Protein AF-A0A3S9XJT7-F1 (afdb_monomer_lite)

Structure (mmCIF, N/CA/C/O backbone):
data_AF-A0A3S9XJT7-F1
#
_entry.id   AF-A0A3S9XJT7-F1
#
loop_
_atom_site.group_PDB
_atom_site.id
_atom_site.type_symbol
_atom_site.label_atom_id
_atom_site.label_alt_id
_atom_site.label_comp_id
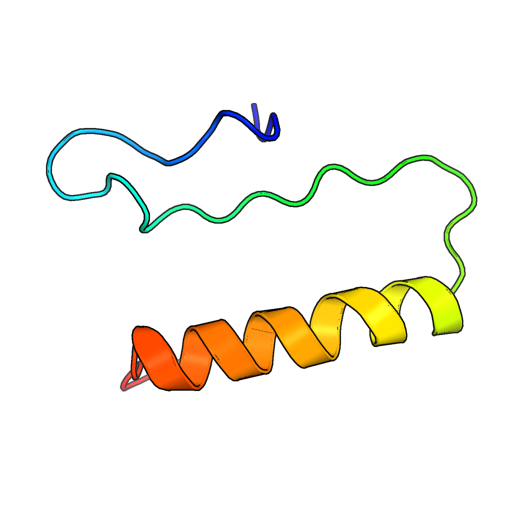_atom_site.label_asym_id
_atom_site.label_entity_id
_atom_site.label_seq_id
_atom_site.pdbx_PDB_ins_code
_atom_site.Cartn_x
_atom_site.Cartn_y
_atom_site.Cartn_z
_atom_site.occupancy
_atom_site.B_iso_or_equiv
_atom_site.auth_seq_id
_atom_site.auth_comp_id
_atom_site.auth_asym_id
_atom_site.auth_atom_id
_atom_site.pdbx_PDB_model_num
ATOM 1 N N . THR A 1 1 ? -13.429 -4.168 -8.728 1.00 63.09 1 THR A N 1
ATOM 2 C CA . THR A 1 1 ? -12.994 -4.132 -7.315 1.00 63.09 1 THR A CA 1
ATOM 3 C C . THR A 1 1 ? -11.631 -3.465 -7.276 1.00 63.09 1 THR A C 1
ATOM 5 O O . THR A 1 1 ? -10.938 -3.554 -8.285 1.00 63.09 1 THR A O 1
ATOM 8 N N . GLY A 1 2 ? -11.279 -2.736 -6.212 1.00 72.94 2 GLY A N 1
ATOM 9 C CA . GLY A 1 2 ? -10.010 -1.986 -6.162 1.00 72.94 2 GLY A CA 1
ATOM 10 C C . GLY A 1 2 ? -10.016 -0.623 -6.875 1.00 72.94 2 GLY A C 1
ATOM 11 O O . GLY A 1 2 ? -8.976 -0.160 -7.334 1.00 72.94 2 GLY A O 1
ATOM 12 N N . ASP A 1 3 ? -11.186 0.018 -6.993 1.00 82.38 3 ASP A N 1
ATOM 13 C CA . ASP A 1 3 ? -11.270 1.434 -7.390 1.00 82.38 3 ASP A CA 1
ATOM 14 C C . ASP A 1 3 ? -10.641 2.309 -6.288 1.00 82.38 3 ASP A C 1
ATOM 16 O O . ASP A 1 3 ? -10.618 1.925 -5.121 1.00 82.38 3 ASP A O 1
ATOM 20 N N . LEU A 1 4 ? -10.188 3.515 -6.627 1.00 77.50 4 LEU A N 1
ATOM 21 C CA . LEU A 1 4 ? -9.729 4.522 -5.666 1.00 77.50 4 LEU A CA 1
ATOM 22 C C . LEU A 1 4 ? -10.733 4.767 -4.520 1.00 77.50 4 LEU A C 1
ATOM 24 O O . LEU A 1 4 ? -10.349 5.130 -3.410 1.00 77.50 4 LEU A O 1
ATOM 28 N N . ARG A 1 5 ? -12.033 4.593 -4.781 1.00 82.81 5 ARG A N 1
ATOM 29 C CA . ARG A 1 5 ? -13.103 4.768 -3.781 1.00 82.81 5 ARG A CA 1
ATOM 30 C C . ARG A 1 5 ? -13.354 3.535 -2.915 1.00 82.81 5 ARG A C 1
ATOM 32 O O . ARG A 1 5 ? -14.168 3.599 -1.992 1.00 82.81 5 ARG A O 1
ATOM 39 N N . ASP A 1 6 ? -12.687 2.427 -3.207 1.00 85.62 6 ASP A N 1
ATOM 40 C CA . ASP A 1 6 ? -12.782 1.191 -2.448 1.00 85.62 6 ASP A CA 1
ATOM 41 C C . ASP A 1 6 ? -11.919 1.305 -1.183 1.00 85.62 6 ASP A C 1
ATOM 43 O O . ASP A 1 6 ? -10.721 1.036 -1.189 1.00 85.62 6 ASP A O 1
ATOM 47 N N . ILE A 1 7 ? -12.530 1.789 -0.100 1.00 88.25 7 ILE A N 1
ATOM 48 C CA . ILE A 1 7 ? -11.858 2.071 1.181 1.00 88.25 7 ILE A CA 1
ATOM 49 C C . ILE A 1 7 ? -12.278 1.106 2.298 1.00 88.25 7 ILE A C 1
ATOM 51 O O . ILE A 1 7 ? -12.052 1.384 3.475 1.00 88.25 7 ILE A O 1
ATOM 55 N N . GLY A 1 8 ? -12.937 -0.005 1.963 1.00 89.06 8 GLY A N 1
ATOM 56 C CA . GLY A 1 8 ? -13.529 -0.922 2.940 1.00 89.06 8 GLY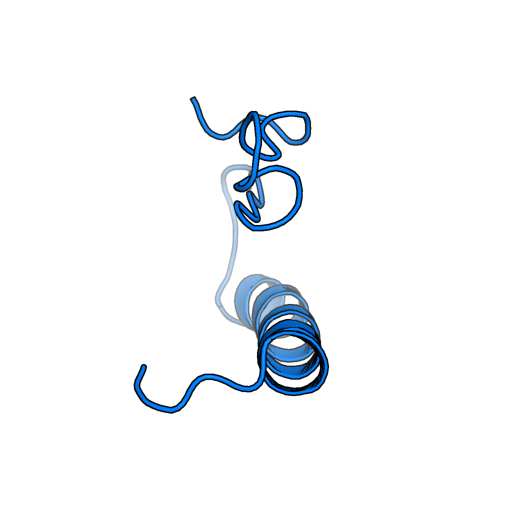 A CA 1
ATOM 57 C C . GLY A 1 8 ? -14.842 -0.409 3.550 1.00 89.06 8 GLY A C 1
ATOM 58 O O . GLY A 1 8 ? -15.319 0.690 3.258 1.00 89.06 8 GLY A O 1
ATOM 59 N N . ALA A 1 9 ? -15.458 -1.224 4.411 1.00 90.19 9 ALA A N 1
ATOM 60 C CA . ALA A 1 9 ? -16.774 -0.954 4.994 1.00 90.19 9 ALA A CA 1
ATOM 61 C C . ALA A 1 9 ? -16.823 -1.247 6.503 1.00 90.19 9 ALA A C 1
ATOM 63 O O . ALA A 1 9 ? -16.039 -2.033 7.038 1.00 90.19 9 ALA A O 1
ATOM 64 N N . GLY A 1 10 ? -17.773 -0.618 7.203 1.00 91.00 10 GLY A N 1
ATOM 65 C CA . GLY A 1 10 ? -17.963 -0.798 8.645 1.00 91.00 10 GLY A CA 1
ATOM 66 C C . GLY A 1 10 ? -16.703 -0.451 9.444 1.00 91.00 10 GLY A C 1
ATOM 67 O O . GLY A 1 10 ? -16.078 0.580 9.206 1.00 91.00 10 GLY A O 1
ATOM 68 N N . LYS A 1 11 ? -16.306 -1.329 10.373 1.00 88.19 11 LYS A N 1
ATOM 69 C CA . LYS A 1 11 ? -15.060 -1.177 11.151 1.00 88.19 11 LYS A CA 1
ATOM 70 C C . LYS A 1 11 ? -13.788 -1.254 10.295 1.00 88.19 11 LYS A C 1
ATOM 72 O O . LYS A 1 11 ? -12.751 -0.787 10.742 1.00 88.19 11 LYS A O 1
ATOM 77 N N . GLY A 1 12 ? -13.871 -1.821 9.090 1.00 87.06 12 GLY A N 1
ATOM 78 C CA . GLY A 1 12 ? -12.761 -1.902 8.139 1.00 87.06 12 GLY A CA 1
ATOM 79 C C . GLY A 1 12 ? -12.647 -0.690 7.212 1.00 87.06 12 GLY A C 1
ATOM 80 O O . GLY A 1 12 ? -11.814 -0.694 6.311 1.00 87.06 12 GLY A O 1
ATOM 81 N N . LYS A 1 13 ? -13.479 0.346 7.391 1.00 89.69 13 LYS A N 1
ATOM 82 C CA . LYS A 1 13 ? -13.373 1.580 6.606 1.00 89.69 13 LYS A CA 1
ATOM 83 C C . LYS A 1 13 ? -12.027 2.259 6.888 1.00 89.69 13 LYS A C 1
ATOM 85 O O . LYS A 1 13 ? -11.686 2.463 8.048 1.00 89.69 13 LYS A O 1
ATOM 90 N N . TYR A 1 14 ? -11.315 2.627 5.826 1.00 87.69 14 TYR A N 1
ATOM 91 C CA . TYR A 1 14 ? -9.937 3.141 5.808 1.00 87.69 14 TYR A CA 1
ATOM 92 C C . TYR A 1 14 ? -8.835 2.113 6.104 1.00 87.69 14 TYR A C 1
ATOM 94 O O . TYR A 1 14 ? -7.667 2.484 6.144 1.00 87.69 14 TYR A O 1
ATOM 102 N N . TYR A 1 15 ? -9.185 0.831 6.244 1.00 85.69 15 TYR A N 1
ATOM 103 C CA . TYR A 1 15 ? -8.219 -0.265 6.397 1.00 85.69 15 TYR A CA 1
ATOM 104 C C . TYR A 1 15 ? -8.039 -1.085 5.111 1.00 85.69 15 TYR A C 1
ATOM 106 O O . TYR A 1 15 ? -7.297 -2.061 5.104 1.00 85.69 15 TYR A O 1
ATOM 114 N N . ALA A 1 16 ? -8.693 -0.687 4.017 1.00 87.06 16 ALA A N 1
ATOM 115 C CA . ALA A 1 16 ? -8.395 -1.169 2.675 1.00 87.06 16 ALA A CA 1
ATOM 116 C C . ALA A 1 16 ? -7.803 -0.011 1.864 1.00 87.06 16 ALA A C 1
ATOM 118 O O . ALA A 1 16 ? -8.472 1.000 1.648 1.00 87.06 16 ALA A O 1
ATOM 119 N N . VAL A 1 17 ? -6.542 -0.150 1.458 1.00 84.88 17 VAL A N 1
ATOM 120 C CA . VAL A 1 17 ? -5.828 0.828 0.631 1.00 84.88 17 VAL A CA 1
ATOM 121 C C . VAL A 1 17 ? -5.690 0.239 -0.767 1.00 84.88 17 VAL A C 1
ATOM 123 O O . VAL A 1 17 ? -5.081 -0.814 -0.932 1.00 84.88 17 VAL A O 1
ATOM 126 N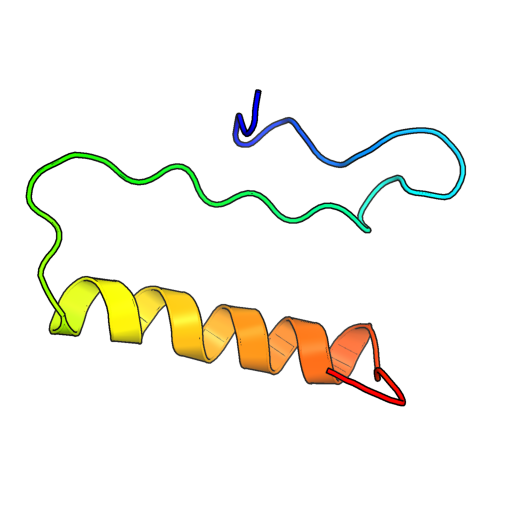 N . ASN A 1 18 ? -6.263 0.913 -1.764 1.00 87.25 18 ASN A N 1
ATOM 127 C CA . ASN A 1 18 ? -6.209 0.507 -3.166 1.00 87.25 18 ASN A CA 1
ATOM 128 C C . A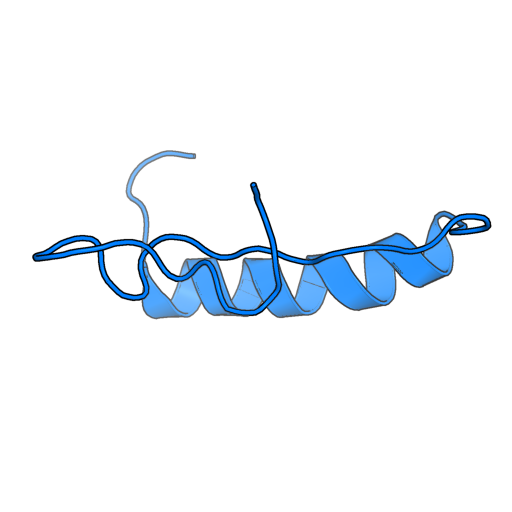SN A 1 18 ? -5.492 1.574 -3.994 1.00 87.25 18 ASN A C 1
ATOM 130 O O . ASN A 1 18 ? -5.759 2.768 -3.848 1.00 87.25 18 ASN A O 1
ATOM 134 N N . ILE A 1 19 ? -4.596 1.134 -4.877 1.00 83.38 19 ILE A N 1
ATOM 135 C CA . ILE A 1 19 ? -3.811 2.005 -5.754 1.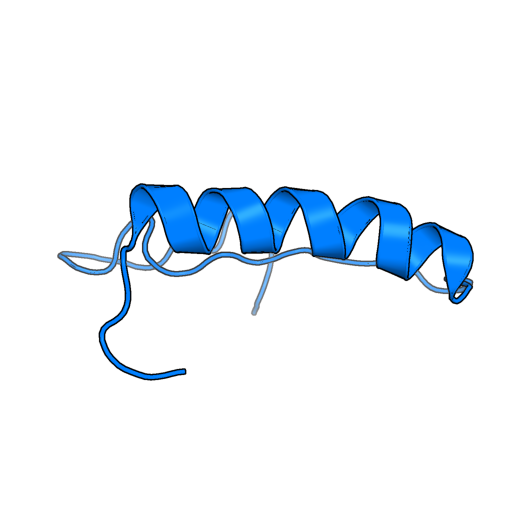00 83.38 19 ILE A CA 1
ATOM 136 C C . ILE A 1 19 ? -4.033 1.513 -7.190 1.00 83.38 19 ILE A C 1
ATOM 138 O O . ILE A 1 19 ? -3.359 0.581 -7.625 1.00 83.38 19 ILE A O 1
ATOM 142 N N . PRO A 1 20 ? -5.009 2.066 -7.929 1.00 82.75 20 PRO A N 1
ATOM 143 C CA . PRO A 1 20 ? -5.225 1.681 -9.316 1.00 82.75 20 PRO A CA 1
ATOM 144 C C . PRO A 1 20 ? -4.088 2.221 -10.190 1.00 82.75 20 PRO A C 1
ATOM 146 O O . PRO A 1 20 ? -3.834 3.426 -10.227 1.00 82.75 20 PRO A O 1
ATOM 149 N N . LEU A 1 21 ? -3.423 1.320 -10.907 1.00 84.44 21 LEU A N 1
ATOM 150 C CA . LEU A 1 21 ? -2.296 1.621 -11.786 1.00 84.44 21 LEU A CA 1
ATOM 151 C C . LEU A 1 21 ? -2.707 1.444 -13.252 1.00 84.44 21 LEU A C 1
ATOM 153 O O . LEU A 1 21 ? -3.561 0.616 -13.565 1.00 84.44 21 LEU A O 1
ATOM 157 N N . ARG A 1 22 ? -2.137 2.258 -14.146 1.00 81.50 22 ARG A N 1
ATOM 158 C CA . ARG A 1 22 ? -2.334 2.141 -15.601 1.00 81.50 22 ARG A CA 1
ATOM 159 C C . ARG A 1 22 ? -1.195 1.335 -16.223 1.00 81.50 22 ARG A C 1
ATOM 161 O O . ARG A 1 22 ? -0.119 1.249 -15.637 1.00 81.50 22 ARG A O 1
ATOM 168 N N . ASP A 1 23 ? -1.436 0.798 -17.415 1.00 82.12 23 ASP A N 1
ATOM 169 C CA . ASP A 1 23 ? -0.421 0.091 -18.199 1.00 82.12 23 ASP A CA 1
ATOM 170 C C . ASP A 1 23 ? 0.804 0.975 -18.487 1.00 82.12 23 ASP A C 1
ATOM 172 O O . ASP A 1 23 ? 0.688 2.197 -18.618 1.00 82.12 23 ASP A O 1
ATOM 176 N N . GLY A 1 24 ? 1.970 0.337 -18.633 1.00 83.81 24 GLY A N 1
ATOM 177 C CA . GLY A 1 24 ? 3.237 1.015 -18.932 1.00 83.81 24 GLY A CA 1
ATOM 178 C C . GLY A 1 24 ? 4.013 1.490 -17.703 1.00 83.81 24 GLY A C 1
ATOM 179 O O . GLY A 1 24 ? 4.817 2.407 -17.822 1.00 83.81 24 GLY A O 1
ATOM 180 N N . MET A 1 25 ? 3.763 0.897 -16.534 1.00 86.19 25 MET A N 1
ATOM 181 C CA . MET A 1 25 ? 4.565 1.141 -15.338 1.00 86.19 25 MET A CA 1
ATOM 182 C C . MET A 1 25 ? 5.930 0.462 -15.439 1.00 86.19 25 MET A C 1
ATOM 184 O O . MET A 1 25 ? 5.998 -0.723 -15.767 1.00 86.19 25 MET A O 1
ATOM 188 N N . ASP A 1 26 ? 6.981 1.212 -15.126 1.00 89.62 26 ASP A N 1
ATOM 189 C CA . ASP A 1 26 ? 8.332 0.707 -14.905 1.00 89.62 26 ASP A CA 1
ATOM 190 C C . ASP A 1 26 ? 8.641 0.591 -13.403 1.00 89.62 26 ASP A C 1
ATOM 192 O O . ASP A 1 26 ? 7.851 0.995 -12.538 1.00 89.62 26 ASP A O 1
ATOM 196 N N . ASP A 1 27 ? 9.782 -0.022 -13.100 1.00 88.81 27 ASP A N 1
ATOM 197 C CA . ASP A 1 27 ? 10.196 -0.318 -11.731 1.00 88.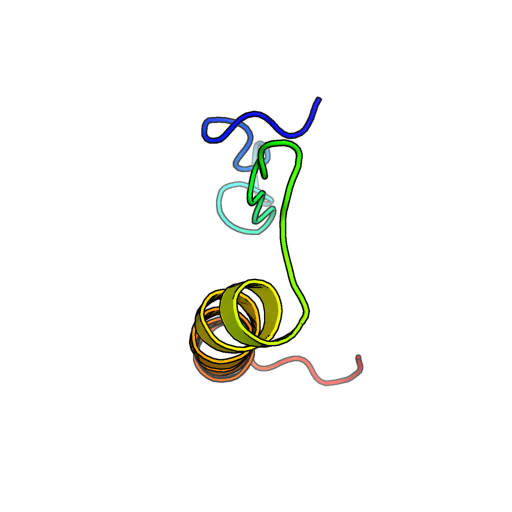81 27 ASP A CA 1
ATOM 198 C C . ASP A 1 27 ? 10.431 0.976 -10.935 1.00 88.81 27 ASP A C 1
ATOM 200 O O . ASP A 1 27 ? 10.035 1.071 -9.771 1.00 88.81 27 ASP A O 1
ATOM 204 N N . GLU A 1 28 ? 10.990 2.007 -11.574 1.00 91.12 28 GLU A N 1
ATOM 205 C CA . GLU A 1 28 ? 11.243 3.310 -10.961 1.00 91.12 28 GLU A CA 1
ATOM 206 C C . GLU A 1 28 ? 9.942 4.029 -10.574 1.00 91.12 28 GLU A C 1
ATOM 208 O O . GLU A 1 28 ? 9.816 4.549 -9.455 1.00 91.12 28 GLU A O 1
ATOM 213 N N . ALA A 1 29 ? 8.943 4.046 -11.465 1.00 88.31 29 ALA A N 1
ATOM 214 C CA . ALA A 1 29 ? 7.636 4.614 -11.155 1.00 88.31 29 ALA A CA 1
ATOM 215 C C . ALA A 1 29 ? 6.940 3.821 -10.042 1.00 88.31 29 ALA A C 1
ATOM 217 O O . ALA A 1 29 ? 6.358 4.434 -9.139 1.00 88.31 29 ALA A O 1
ATOM 218 N N . TYR A 1 30 ? 7.039 2.487 -10.056 1.00 89.00 30 TYR A N 1
ATOM 219 C CA . TYR A 1 30 ? 6.480 1.642 -9.001 1.00 89.00 30 TYR A CA 1
ATOM 220 C C . TYR A 1 30 ? 7.119 1.937 -7.639 1.00 89.00 30 TYR A C 1
ATOM 222 O O . TYR A 1 30 ? 6.401 2.180 -6.665 1.00 89.00 30 TYR A O 1
ATOM 230 N N . GLU A 1 31 ? 8.451 1.987 -7.563 1.00 91.62 31 GLU A N 1
ATOM 231 C CA . GLU A 1 31 ? 9.185 2.260 -6.323 1.00 91.62 31 GLU A CA 1
ATOM 232 C C . GLU A 1 31 ? 8.835 3.642 -5.754 1.00 91.62 31 GLU A C 1
ATOM 234 O O . GLU A 1 31 ? 8.545 3.769 -4.557 1.00 91.62 31 GLU A O 1
ATOM 239 N N . SER A 1 32 ? 8.757 4.660 -6.620 1.00 91.06 32 SER A N 1
ATOM 240 C CA . SER A 1 32 ? 8.418 6.034 -6.225 1.00 91.06 32 SER A CA 1
ATOM 241 C C . SER A 1 32 ? 7.026 6.172 -5.590 1.00 91.06 32 SER A C 1
ATOM 243 O O . SER A 1 32 ? 6.794 7.088 -4.798 1.00 91.06 32 SER A O 1
ATOM 245 N N . ILE A 1 33 ? 6.105 5.256 -5.912 1.00 90.44 33 ILE A N 1
ATOM 246 C CA . ILE A 1 33 ? 4.740 5.220 -5.375 1.00 90.44 33 ILE A CA 1
ATOM 247 C C . ILE A 1 33 ? 4.666 4.299 -4.153 1.00 90.44 33 ILE A C 1
ATOM 249 O O . ILE A 1 33 ? 4.103 4.672 -3.122 1.00 90.44 33 ILE A O 1
ATOM 253 N N . PHE A 1 34 ? 5.219 3.092 -4.254 1.00 90.69 34 PHE A N 1
ATOM 254 C CA . PHE A 1 34 ? 5.062 2.048 -3.247 1.00 90.69 34 PHE A CA 1
ATOM 255 C C . PHE A 1 34 ? 5.775 2.388 -1.935 1.00 90.69 34 PHE A C 1
ATOM 257 O O . PHE A 1 34 ? 5.179 2.246 -0.862 1.00 90.69 34 PHE A O 1
ATOM 264 N N . VAL A 1 35 ? 7.021 2.872 -2.008 1.00 93.06 35 VAL A N 1
ATOM 265 C CA . VAL A 1 35 ? 7.848 3.125 -0.817 1.00 93.06 35 VAL A CA 1
ATOM 266 C C . VAL A 1 35 ? 7.196 4.157 0.114 1.00 93.06 35 VAL A C 1
ATOM 268 O O . VAL A 1 35 ? 6.967 3.816 1.278 1.00 93.06 35 VAL A O 1
ATOM 271 N N . PRO A 1 36 ? 6.789 5.361 -0.345 1.00 95.19 36 PRO A N 1
ATOM 272 C CA . PRO A 1 36 ? 6.141 6.337 0.533 1.00 95.19 36 PRO A CA 1
ATOM 273 C C . PRO A 1 36 ? 4.830 5.830 1.145 1.00 95.19 36 PRO A C 1
ATOM 275 O O . PRO A 1 36 ? 4.521 6.138 2.300 1.00 95.19 36 PRO A O 1
ATOM 278 N N . ILE A 1 37 ? 4.056 5.040 0.390 1.00 93.19 37 ILE A N 1
ATOM 279 C CA . ILE A 1 37 ? 2.758 4.535 0.847 1.00 93.19 37 ILE A CA 1
ATOM 280 C C . ILE A 1 37 ? 2.943 3.488 1.942 1.00 93.19 37 ILE A C 1
ATOM 282 O O . ILE A 1 37 ? 2.335 3.620 3.005 1.00 93.19 37 ILE A O 1
ATOM 286 N N . ILE A 1 38 ? 3.802 2.486 1.734 1.00 92.31 38 ILE A N 1
ATOM 287 C CA . ILE A 1 38 ? 4.062 1.472 2.762 1.00 92.31 38 ILE A CA 1
ATOM 288 C C . ILE A 1 38 ? 4.705 2.094 3.996 1.00 92.31 38 ILE A C 1
ATOM 290 O O . ILE A 1 38 ? 4.305 1.748 5.107 1.00 92.31 38 ILE A O 1
ATOM 294 N N . SER A 1 39 ? 5.611 3.065 3.843 1.00 94.88 39 SER A N 1
ATOM 295 C CA . SER A 1 39 ? 6.140 3.809 4.992 1.00 94.88 39 SER A CA 1
ATOM 296 C C . SER A 1 39 ? 5.019 4.444 5.820 1.00 94.88 39 SER A C 1
ATOM 298 O O . SER A 1 39 ? 5.007 4.297 7.045 1.00 94.88 39 SER A O 1
ATOM 300 N N . LYS A 1 40 ? 4.028 5.077 5.174 1.00 94.19 40 LYS A N 1
ATOM 301 C CA . LYS A 1 40 ? 2.895 5.678 5.890 1.00 94.19 40 LYS A CA 1
ATOM 302 C C . LYS A 1 40 ? 1.958 4.640 6.509 1.00 94.19 40 LYS A C 1
ATOM 304 O O . LYS A 1 40 ? 1.429 4.870 7.600 1.00 94.19 40 LYS A O 1
ATOM 309 N N . VAL A 1 41 ? 1.764 3.499 5.846 1.00 92.44 41 VAL A N 1
ATOM 310 C CA . VAL A 1 41 ? 0.983 2.376 6.386 1.00 92.44 41 VAL A CA 1
ATOM 311 C C . VAL A 1 41 ? 1.652 1.823 7.641 1.00 92.44 41 VAL A C 1
ATOM 313 O O . VAL A 1 41 ? 0.977 1.700 8.655 1.00 92.44 41 VAL A O 1
ATOM 316 N N . MET A 1 42 ? 2.961 1.570 7.625 1.00 93.56 42 MET A N 1
ATOM 317 C CA . MET A 1 42 ? 3.686 1.078 8.802 1.00 93.56 42 MET A CA 1
ATOM 318 C C . MET A 1 42 ? 3.612 2.066 9.975 1.00 93.56 42 MET A C 1
ATOM 320 O O . MET A 1 42 ? 3.356 1.650 11.102 1.00 93.56 42 MET A O 1
ATOM 324 N N . GLU A 1 43 ? 3.760 3.371 9.712 1.00 93.56 43 GLU A N 1
ATOM 325 C CA . GLU A 1 43 ? 3.647 4.431 10.728 1.00 93.56 43 GLU A CA 1
ATOM 326 C C . GLU A 1 43 ? 2.249 4.480 11.370 1.00 93.56 43 GLU A C 1
ATOM 328 O O . GLU A 1 43 ? 2.119 4.637 12.587 1.00 93.56 43 GLU A O 1
ATOM 333 N N . THR A 1 44 ? 1.205 4.352 10.547 1.00 91.56 44 THR A N 1
ATOM 334 C CA . THR A 1 44 ? -0.188 4.571 10.968 1.00 91.56 44 THR A CA 1
ATOM 335 C C . THR A 1 44 ? -0.826 3.307 11.534 1.00 91.56 44 THR A C 1
ATOM 337 O O . THR A 1 44 ? -1.525 3.363 12.542 1.00 91.56 44 THR A O 1
ATOM 340 N N . PHE A 1 45 ? -0.617 2.171 10.871 1.00 89.44 45 PHE A N 1
ATOM 341 C CA . PHE A 1 45 ? -1.238 0.895 11.215 1.00 89.44 45 PHE A CA 1
ATOM 342 C C . PHE A 1 45 ? -0.446 0.124 12.273 1.00 89.44 45 PHE A C 1
ATOM 344 O O . PHE A 1 45 ? -1.049 -0.619 13.039 1.00 89.44 45 PHE A O 1
ATOM 351 N N . GLN A 1 46 ? 0.879 0.319 12.330 1.00 91.69 46 GLN A N 1
ATOM 352 C CA . GLN A 1 46 ? 1.789 -0.331 13.282 1.00 91.69 46 GLN A CA 1
ATOM 353 C C . GLN A 1 46 ? 1.541 -1.845 13.405 1.00 91.69 46 GLN A C 1
ATOM 355 O O . GLN A 1 46 ? 1.192 -2.340 14.482 1.00 91.69 46 GLN A O 1
ATOM 360 N N . PRO A 1 47 ? 1.679 -2.600 12.299 1.00 91.62 47 PRO A N 1
ATOM 361 C CA . PRO A 1 47 ? 1.415 -4.029 12.316 1.00 91.62 47 PRO A CA 1
ATOM 362 C C . PRO A 1 47 ? 2.427 -4.772 13.194 1.00 91.62 47 PRO A C 1
ATOM 364 O O . PRO A 1 47 ? 3.613 -4.452 13.219 1.00 91.62 47 PRO A O 1
ATOM 367 N N . SER A 1 48 ? 1.964 -5.818 13.878 1.00 91.50 48 SER A N 1
ATOM 368 C CA . SER A 1 48 ? 2.828 -6.740 14.627 1.00 91.50 48 SER A CA 1
ATOM 369 C C . SER A 1 48 ? 3.388 -7.881 13.769 1.00 91.50 48 SER A C 1
ATOM 371 O O . SER A 1 48 ? 4.292 -8.588 14.210 1.00 91.50 48 SER A O 1
ATOM 373 N N . ALA A 1 49 ? 2.855 -8.064 12.561 1.00 85.75 49 ALA A N 1
ATOM 374 C CA . ALA A 1 49 ? 3.307 -9.017 11.556 1.00 85.75 49 ALA A CA 1
ATOM 375 C C . ALA A 1 49 ? 2.931 -8.501 10.160 1.00 85.75 49 ALA A C 1
ATOM 377 O O . ALA A 1 49 ? 1.899 -7.841 10.010 1.00 85.75 49 ALA A O 1
ATOM 378 N N . VAL A 1 50 ? 3.766 -8.812 9.168 1.00 75.88 50 VAL A N 1
ATOM 379 C CA . VAL A 1 50 ? 3.555 -8.493 7.747 1.00 75.88 50 VAL A CA 1
ATOM 380 C C . VAL A 1 50 ? 3.345 -9.785 6.981 1.00 75.88 50 VAL A C 1
ATOM 382 O O . VAL A 1 50 ? 4.141 -10.722 7.220 1.00 75.88 50 VAL A O 1
#

Sequence (50 aa):
TGDLRDIGAGKGKYYAVNIPLRDGMDDEAYESIFVPIISKVMETFQPSAV

Organism: NCBI:txid1220296

Secondary structure (DSSP, 8-state):
---TT----GGGTTS-------S---HHHHHHHHHHHHHHHHHHH--S--

pLDDT: mean 87.5, std 5.91, range [63.09, 95.19]

Radius of gyration: 12.69 Å; chains: 1; bounding box: 29×15×34 Å

Foldseek 3Di:
DQDCPPQDDDVSRNVDHGDDDDPPDDPVNVCVPVVVVVVVCCVPVVDPPD

InterPro domains:
  IPR003084 Class I/II Histone deacetylase HDAC [PR01271] (8-21)
  IPR003084 Class I/II Histone deacetylase HDAC [PR01271] (25-43)
  IPR023696 Ureohydrolase domain superfamily [SSF52768] (1-50)
  IPR023801 Histone deacetylase domain [PF00850] (1-50)
  IPR037138 Histone deacetylase domain superfamily [G3DSA:3.40.800.20] (1-50)